Protein AF-A0A957KWP2-F1 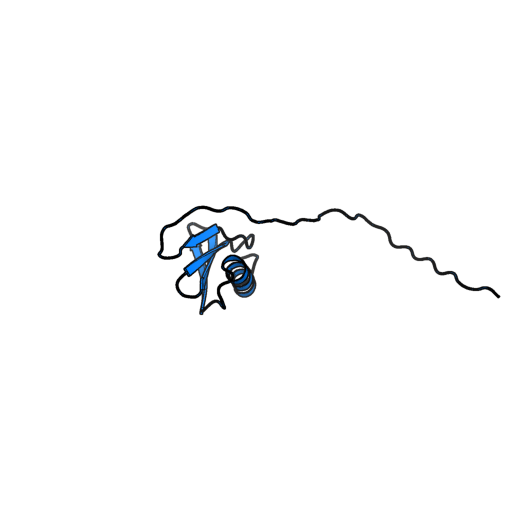(afdb_monomer_lite)

Sequence (89 aa):
PAITADQARATAEAQLNAGAASKVELDDENGQLVYSVEIGGVDVKVDAMTGVVVTVESGQDSAENAESDQDQVEEGNQASPDVAPDAAG

Radius of gyration: 20.48 Å; chains: 1; bounding box: 47×47×58 Å

Structure (mmCIF, N/CA/C/O backbone):
data_AF-A0A957KWP2-F1
#
_entry.id   AF-A0A957KWP2-F1
#
loop_
_atom_site.group_PDB
_atom_site.id
_atom_site.type_symbol
_atom_site.label_atom_id
_atom_site.label_alt_id
_atom_site.label_comp_id
_atom_site.label_asym_id
_atom_site.label_entity_id
_atom_site.label_seq_id
_atom_site.pdbx_PDB_ins_code
_atom_site.Cartn_x
_atom_site.Cartn_y
_atom_site.Cartn_z
_atom_site.occupancy
_atom_site.B_iso_or_equiv
_atom_site.auth_seq_id
_atom_site.auth_comp_id
_atom_site.auth_asym_id
_atom_site.auth_atom_id
_atom_site.pdbx_PDB_model_num
ATOM 1 N N . PRO A 1 1 ? -6.165 -1.145 10.242 1.00 78.31 1 PRO A N 1
ATOM 2 C CA . PRO A 1 1 ? -5.155 -1.939 9.496 1.00 78.31 1 PRO A CA 1
ATOM 3 C C . PRO A 1 1 ? -4.501 -2.939 10.461 1.00 78.31 1 PRO A C 1
ATOM 5 O O . PRO A 1 1 ? -4.261 -2.570 11.609 1.00 78.31 1 PRO A O 1
ATOM 8 N N . ALA A 1 2 ? -4.308 -4.190 10.042 1.00 89.31 2 ALA A N 1
ATOM 9 C CA . ALA A 1 2 ? -3.676 -5.238 10.852 1.00 89.31 2 ALA A CA 1
ATOM 10 C C . ALA A 1 2 ? -2.160 -5.313 10.614 1.00 89.31 2 ALA A C 1
ATOM 12 O O . ALA A 1 2 ? -1.411 -5.580 11.550 1.00 89.31 2 ALA A O 1
ATOM 13 N N . ILE A 1 3 ? -1.713 -5.011 9.392 1.00 90.50 3 ILE A N 1
ATOM 14 C CA . ILE A 1 3 ? -0.297 -4.820 9.064 1.00 90.50 3 ILE A CA 1
ATOM 15 C C . ILE A 1 3 ? 0.063 -3.329 9.027 1.00 90.50 3 ILE A C 1
ATOM 17 O O . ILE A 1 3 ? -0.811 -2.463 8.961 1.00 90.50 3 ILE A O 1
ATOM 21 N N . THR A 1 4 ? 1.357 -3.018 9.093 1.00 92.44 4 THR A N 1
ATOM 22 C CA . THR A 1 4 ? 1.870 -1.644 9.002 1.00 92.44 4 THR A CA 1
ATOM 23 C C . THR A 1 4 ? 2.321 -1.308 7.581 1.00 92.44 4 THR A C 1
ATOM 25 O O . THR A 1 4 ? 2.570 -2.195 6.767 1.00 92.44 4 THR A O 1
ATOM 28 N N . ALA A 1 5 ? 2.507 -0.015 7.306 1.00 91.69 5 ALA A N 1
ATOM 29 C CA . ALA A 1 5 ? 3.078 0.457 6.045 1.00 91.69 5 ALA A CA 1
ATOM 30 C C . ALA A 1 5 ? 4.446 -0.186 5.740 1.00 91.69 5 ALA A C 1
ATOM 32 O O . ALA A 1 5 ? 4.722 -0.526 4.599 1.00 91.69 5 ALA A O 1
ATOM 33 N N . ASP A 1 6 ? 5.286 -0.402 6.757 1.00 91.88 6 ASP A N 1
ATOM 34 C CA . ASP A 1 6 ? 6.600 -1.042 6.595 1.00 91.88 6 ASP A CA 1
ATOM 35 C C . ASP A 1 6 ? 6.484 -2.526 6.202 1.00 91.88 6 ASP A C 1
ATOM 37 O O . ASP A 1 6 ? 7.196 -2.988 5.315 1.00 91.88 6 ASP A O 1
ATOM 41 N N . GLN A 1 7 ? 5.523 -3.250 6.788 1.00 91.88 7 GLN A N 1
ATOM 42 C CA . GLN A 1 7 ? 5.230 -4.641 6.421 1.00 91.88 7 GLN A CA 1
ATOM 43 C C . GLN A 1 7 ? 4.680 -4.756 4.993 1.00 91.88 7 GLN A C 1
ATOM 45 O O . GLN A 1 7 ? 5.108 -5.628 4.235 1.00 91.88 7 GLN A O 1
ATOM 50 N N . ALA A 1 8 ? 3.769 -3.856 4.608 1.00 92.06 8 ALA A N 1
ATOM 51 C CA . ALA A 1 8 ? 3.276 -3.777 3.235 1.00 92.06 8 ALA A CA 1
ATOM 52 C C . ALA A 1 8 ? 4.421 -3.488 2.257 1.00 92.06 8 ALA A C 1
ATOM 54 O O . ALA A 1 8 ? 4.534 -4.154 1.230 1.00 92.06 8 ALA A O 1
ATOM 55 N N . ARG A 1 9 ? 5.307 -2.547 2.616 1.00 92.44 9 ARG A N 1
ATOM 56 C CA . ARG A 1 9 ? 6.498 -2.203 1.836 1.00 92.44 9 ARG A CA 1
ATOM 57 C C . ARG A 1 9 ? 7.369 -3.426 1.587 1.00 92.44 9 ARG A C 1
ATOM 59 O O . ARG A 1 9 ? 7.632 -3.744 0.437 1.00 92.44 9 ARG A O 1
ATOM 66 N N . ALA A 1 10 ? 7.747 -4.136 2.649 1.00 92.19 10 ALA A N 1
ATOM 67 C CA . ALA A 1 10 ? 8.605 -5.311 2.554 1.00 92.19 10 ALA A CA 1
ATOM 68 C C . ALA A 1 10 ? 7.984 -6.413 1.681 1.00 92.19 10 ALA A C 1
ATOM 70 O O . ALA A 1 10 ? 8.683 -7.043 0.891 1.00 92.19 10 ALA A O 1
ATOM 71 N N . THR A 1 11 ? 6.666 -6.610 1.786 1.00 90.94 11 THR A N 1
ATOM 72 C CA . THR A 1 11 ? 5.936 -7.581 0.959 1.00 90.94 11 THR A CA 1
ATOM 73 C C . THR A 1 11 ? 5.964 -7.183 -0.515 1.00 90.94 11 THR A C 1
ATOM 75 O O . THR A 1 11 ? 6.282 -8.004 -1.370 1.00 90.94 11 THR A O 1
ATOM 78 N N . ALA A 1 12 ? 5.685 -5.916 -0.824 1.00 90.19 12 ALA A N 1
ATOM 79 C CA . ALA A 1 12 ? 5.718 -5.404 -2.191 1.00 90.19 12 ALA A CA 1
ATOM 80 C C . ALA A 1 12 ? 7.136 -5.431 -2.798 1.00 90.19 12 ALA A C 1
ATOM 82 O O . ALA A 1 12 ? 7.310 -5.822 -3.952 1.00 90.19 12 ALA A O 1
ATOM 83 N N . GLU A 1 13 ? 8.156 -5.076 -2.011 1.00 90.38 13 GLU A N 1
ATOM 84 C CA . GLU A 1 13 ? 9.573 -5.149 -2.394 1.00 90.38 13 GLU A CA 1
ATOM 85 C C . GLU A 1 13 ? 9.987 -6.596 -2.716 1.00 90.38 13 GLU A C 1
ATOM 87 O O . GLU A 1 13 ? 10.628 -6.846 -3.740 1.00 90.38 13 GLU A O 1
ATOM 92 N N . ALA A 1 14 ? 9.569 -7.558 -1.885 1.00 88.25 14 ALA A N 1
ATOM 93 C CA . ALA A 1 14 ? 9.805 -8.983 -2.113 1.00 88.25 14 ALA A CA 1
ATOM 94 C C . ALA A 1 14 ? 9.041 -9.517 -3.334 1.00 88.25 14 ALA A C 1
ATOM 96 O O . ALA A 1 14 ? 9.573 -10.348 -4.067 1.00 88.25 14 ALA A O 1
ATOM 97 N N . GLN A 1 15 ? 7.825 -9.019 -3.584 1.00 85.88 15 GLN A N 1
ATOM 98 C CA . GLN A 1 15 ? 7.006 -9.431 -4.722 1.00 85.88 15 GLN A CA 1
ATOM 99 C C . GLN A 1 15 ? 7.635 -9.016 -6.054 1.00 85.88 15 GLN A C 1
ATOM 101 O O . GLN A 1 15 ? 7.714 -9.821 -6.980 1.00 85.88 15 GLN A O 1
ATOM 106 N N . LEU A 1 16 ? 8.086 -7.764 -6.166 1.00 82.56 16 LEU A N 1
ATOM 107 C CA . LEU A 1 16 ? 8.655 -7.264 -7.418 1.00 82.56 16 LEU A CA 1
ATOM 108 C C . LEU A 1 16 ? 10.120 -7.649 -7.615 1.00 82.56 16 LEU A C 1
ATOM 110 O O . LEU A 1 16 ? 10.614 -7.575 -8.738 1.00 82.56 16 LEU A O 1
ATOM 114 N N . ASN A 1 17 ? 10.835 -8.014 -6.543 1.00 80.88 17 ASN A N 1
ATOM 115 C CA . ASN A 1 17 ? 12.297 -8.155 -6.557 1.00 80.88 17 ASN A CA 1
ATOM 116 C C . ASN A 1 17 ? 12.998 -6.915 -7.162 1.00 80.88 17 ASN A C 1
ATOM 118 O O . ASN A 1 17 ? 14.091 -7.006 -7.725 1.00 80.88 17 ASN A O 1
ATOM 122 N N . ALA A 1 18 ? 12.359 -5.746 -7.066 1.00 67.75 18 ALA A N 1
ATOM 123 C CA . ALA A 1 18 ? 12.706 -4.554 -7.830 1.00 67.75 18 ALA A CA 1
ATOM 124 C C . ALA A 1 18 ? 13.049 -3.391 -6.897 1.00 67.75 18 ALA A C 1
ATOM 126 O O . ALA A 1 18 ? 12.294 -2.444 -6.759 1.00 67.75 18 ALA A O 1
ATOM 127 N N . GLY A 1 19 ? 14.216 -3.425 -6.257 1.00 79.75 19 GLY A N 1
ATOM 128 C CA . GLY A 1 19 ? 14.685 -2.291 -5.454 1.00 79.75 19 GLY A CA 1
ATOM 129 C C . GLY A 1 19 ? 13.766 -1.930 -4.277 1.00 79.75 19 GLY A C 1
ATOM 130 O O . GLY A 1 19 ? 13.066 -2.785 -3.742 1.00 79.75 19 GLY A O 1
ATOM 131 N N . ALA A 1 20 ? 13.834 -0.671 -3.836 1.00 89.00 20 ALA A N 1
ATOM 132 C CA . ALA A 1 20 ? 13.124 -0.190 -2.654 1.00 89.00 20 ALA A CA 1
ATOM 133 C C . ALA A 1 20 ? 11.897 0.647 -3.022 1.00 89.00 20 ALA A C 1
ATOM 135 O O . ALA A 1 20 ? 11.910 1.383 -4.017 1.00 89.00 20 ALA A O 1
ATOM 136 N N . ALA A 1 21 ? 10.864 0.592 -2.184 1.00 90.56 21 ALA A N 1
ATOM 137 C CA . ALA A 1 21 ? 9.688 1.424 -2.394 1.00 90.56 21 ALA A CA 1
ATOM 138 C C . ALA A 1 21 ? 10.007 2.909 -2.223 1.00 90.56 21 ALA A C 1
ATOM 140 O O . ALA A 1 21 ? 10.668 3.333 -1.273 1.00 90.56 21 ALA A O 1
ATOM 141 N N . SER A 1 22 ? 9.490 3.699 -3.155 1.0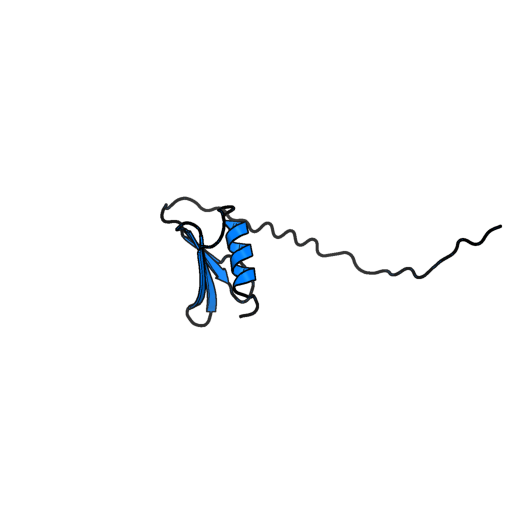0 92.25 22 SER A N 1
ATOM 142 C CA . SER A 1 22 ? 9.601 5.155 -3.157 1.00 92.25 22 SER A CA 1
ATOM 143 C C . SER A 1 22 ? 8.453 5.806 -2.389 1.00 92.25 22 SER A C 1
ATOM 145 O O . SER A 1 22 ? 8.641 6.868 -1.790 1.00 92.25 22 SER A O 1
ATOM 147 N N . LYS A 1 23 ? 7.283 5.154 -2.348 1.00 92.50 23 LYS A N 1
ATOM 148 C CA . LYS A 1 23 ? 6.100 5.653 -1.645 1.00 92.50 23 LYS A CA 1
ATOM 149 C C . LYS A 1 23 ? 5.277 4.515 -1.052 1.00 92.50 23 LYS A C 1
ATOM 151 O O . LYS A 1 23 ? 5.189 3.444 -1.641 1.00 92.50 23 LYS A O 1
ATOM 156 N N . VAL A 1 24 ? 4.679 4.760 0.114 1.00 94.00 24 VAL A N 1
ATOM 157 C CA . VAL A 1 24 ? 3.721 3.851 0.756 1.00 94.00 24 VAL A CA 1
ATOM 158 C C . VAL A 1 24 ? 2.569 4.674 1.314 1.00 94.00 24 VAL A C 1
ATOM 160 O O . VAL A 1 24 ? 2.793 5.554 2.147 1.00 94.00 24 VAL A O 1
ATOM 163 N N . GLU A 1 25 ? 1.347 4.380 0.885 1.00 94.19 25 GLU A N 1
ATOM 164 C CA . GLU A 1 25 ? 0.132 5.068 1.328 1.00 94.19 25 GLU A CA 1
ATOM 165 C C . GLU A 1 25 ? -0.955 4.058 1.699 1.00 94.19 25 GLU A C 1
ATOM 167 O O . GLU A 1 25 ? -1.069 3.004 1.081 1.00 94.19 25 GLU A O 1
ATOM 172 N N . LEU A 1 26 ? -1.729 4.363 2.744 1.00 93.81 26 LEU A N 1
ATOM 173 C CA . LEU A 1 26 ? -2.902 3.576 3.127 1.00 93.81 26 LEU A CA 1
ATOM 174 C C . LEU A 1 26 ? -4.134 4.192 2.471 1.00 93.81 26 LEU A C 1
ATOM 176 O O . LEU A 1 26 ? -4.430 5.360 2.723 1.00 93.81 26 LEU A O 1
ATOM 180 N N . ASP A 1 27 ? -4.847 3.388 1.702 1.00 92.75 27 ASP A N 1
ATOM 181 C CA . ASP A 1 27 ? -6.067 3.751 0.998 1.00 92.75 27 ASP A CA 1
ATOM 182 C C . ASP A 1 27 ? -7.266 2.944 1.530 1.00 92.75 27 ASP A C 1
ATOM 184 O O . ASP A 1 27 ? -7.103 1.864 2.111 1.00 92.75 27 ASP A O 1
ATOM 188 N N . ASP A 1 28 ? -8.469 3.498 1.375 1.00 91.62 28 ASP A N 1
ATOM 189 C CA . ASP A 1 28 ? -9.738 2.863 1.743 1.00 91.62 28 ASP A CA 1
ATOM 190 C C . ASP A 1 28 ? -10.596 2.711 0.487 1.00 91.62 28 ASP A C 1
ATOM 192 O O . ASP A 1 28 ? -11.219 3.661 0.010 1.00 91.62 28 ASP A O 1
ATOM 196 N N . GLU A 1 29 ? -10.643 1.495 -0.048 1.00 86.06 29 GLU A N 1
ATOM 197 C CA . GLU A 1 29 ? -11.444 1.167 -1.219 1.00 86.06 29 GLU A CA 1
ATOM 198 C C . GLU A 1 29 ? -12.734 0.476 -0.777 1.00 86.06 29 GLU A C 1
ATOM 200 O O . GLU A 1 29 ? -12.779 -0.730 -0.550 1.00 86.06 29 GLU A O 1
ATOM 205 N N . ASN A 1 30 ? -13.823 1.241 -0.667 1.00 86.94 30 ASN A N 1
ATOM 206 C CA . ASN A 1 30 ? -15.152 0.728 -0.296 1.00 86.94 30 ASN A CA 1
ATOM 207 C C . ASN A 1 30 ? -15.177 -0.004 1.064 1.00 86.94 30 ASN A C 1
ATOM 209 O O . ASN A 1 30 ? -15.880 -1.003 1.228 1.00 86.94 30 ASN A O 1
ATOM 213 N N . GLY A 1 31 ? -14.426 0.496 2.051 1.00 89.44 31 GLY A N 1
ATOM 214 C CA . GLY A 1 31 ? -14.286 -0.138 3.364 1.00 89.44 31 GLY A CA 1
ATOM 215 C C . GLY A 1 31 ? -13.264 -1.277 3.410 1.00 89.44 31 GLY A C 1
ATOM 216 O O . GLY A 1 31 ? -13.122 -1.921 4.452 1.00 89.44 31 GLY A O 1
ATOM 217 N N . GLN A 1 32 ? -12.551 -1.532 2.309 1.00 89.50 32 GLN A N 1
ATOM 218 C CA . GLN A 1 32 ? -11.365 -2.375 2.299 1.00 89.50 32 GLN A CA 1
ATOM 219 C C . GLN A 1 32 ? -10.120 -1.499 2.428 1.00 89.50 32 GLN A C 1
ATOM 221 O O . GLN A 1 32 ? -9.818 -0.678 1.566 1.00 89.50 32 GLN A O 1
ATOM 226 N N . LEU A 1 33 ? -9.373 -1.700 3.510 1.00 92.81 33 LEU A N 1
ATOM 227 C CA . LEU A 1 33 ? -8.100 -1.022 3.714 1.00 92.81 33 LEU A CA 1
ATOM 228 C C . LEU A 1 33 ? -7.008 -1.705 2.886 1.00 92.81 33 LEU A C 1
ATOM 230 O O . LEU A 1 33 ? -6.747 -2.895 3.073 1.00 92.81 33 LEU A O 1
ATOM 234 N N . VAL A 1 34 ? -6.321 -0.944 2.038 1.00 94.62 34 VAL A N 1
ATOM 235 C CA . VAL A 1 34 ? -5.226 -1.427 1.185 1.00 94.62 34 VAL A CA 1
ATOM 236 C C . VAL A 1 34 ? -4.033 -0.479 1.254 1.00 94.62 34 VAL A C 1
ATOM 238 O O . VAL A 1 34 ? -4.182 0.735 1.275 1.00 94.62 34 VAL A O 1
ATOM 241 N N . TYR A 1 35 ? -2.824 -1.019 1.303 1.00 95.31 35 TYR A N 1
ATOM 242 C CA . TYR A 1 35 ? -1.590 -0.255 1.183 1.00 95.31 35 TYR A CA 1
ATOM 243 C C . TYR A 1 35 ? -1.150 -0.211 -0.278 1.00 95.31 35 TYR A C 1
ATOM 245 O O . TYR A 1 35 ? -0.864 -1.255 -0.853 1.00 95.31 35 TYR A O 1
ATOM 253 N N . SER A 1 36 ? -1.053 0.982 -0.860 1.00 94.00 36 SER A N 1
ATOM 254 C CA . SER A 1 36 ? -0.433 1.195 -2.171 1.00 94.00 36 SER A CA 1
ATOM 255 C C . SER A 1 36 ? 1.050 1.496 -1.993 1.00 94.00 36 SER A C 1
ATOM 257 O O . SER A 1 36 ? 1.423 2.426 -1.272 1.00 94.00 36 SER A O 1
ATOM 259 N N . VAL A 1 37 ? 1.893 0.689 -2.627 1.00 93.75 37 VAL A N 1
ATOM 260 C CA . VAL A 1 37 ? 3.349 0.774 -2.566 1.00 93.75 37 VAL A CA 1
ATOM 261 C C . VAL A 1 37 ? 3.890 1.033 -3.969 1.00 93.75 37 VAL A C 1
ATOM 263 O O . VAL A 1 37 ? 3.777 0.178 -4.842 1.00 93.75 37 VAL A O 1
ATOM 266 N N . GLU A 1 38 ? 4.505 2.196 -4.171 1.00 92.62 38 GLU A N 1
ATOM 267 C CA . GLU A 1 38 ? 5.111 2.582 -5.448 1.00 92.62 38 GLU A CA 1
ATOM 268 C C . GLU A 1 38 ? 6.589 2.180 -5.462 1.00 92.62 38 GLU A C 1
ATOM 270 O O . GLU A 1 38 ? 7.386 2.633 -4.630 1.00 92.62 38 GLU A O 1
ATOM 275 N N . ILE A 1 39 ? 6.972 1.341 -6.422 1.00 90.75 39 ILE A N 1
ATOM 276 C CA . ILE A 1 39 ? 8.328 0.816 -6.584 1.00 90.75 39 ILE A CA 1
ATOM 277 C C . ILE A 1 39 ? 8.753 1.016 -8.038 1.00 90.75 39 ILE A C 1
ATOM 279 O O . ILE A 1 39 ? 8.316 0.303 -8.936 1.00 90.75 39 ILE A O 1
A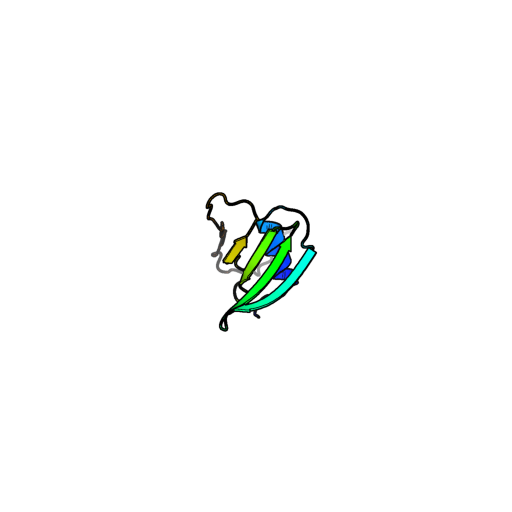TOM 283 N N . GLY A 1 40 ? 9.610 2.009 -8.290 1.00 86.88 40 GLY A N 1
ATOM 284 C CA . GLY A 1 40 ? 10.194 2.223 -9.620 1.00 86.88 40 GLY A CA 1
ATOM 285 C C . GLY A 1 40 ? 9.176 2.469 -10.745 1.00 86.88 40 GLY A C 1
ATOM 286 O O . GLY A 1 40 ? 9.480 2.169 -11.897 1.00 86.88 40 GLY A O 1
ATOM 287 N N . GLY A 1 41 ? 7.989 2.999 -10.424 1.00 86.44 41 GLY A N 1
ATOM 288 C CA . GLY A 1 41 ? 6.888 3.205 -11.376 1.00 86.44 41 GLY A CA 1
ATOM 289 C C . GLY A 1 41 ? 5.944 2.007 -11.535 1.00 86.44 41 GLY A C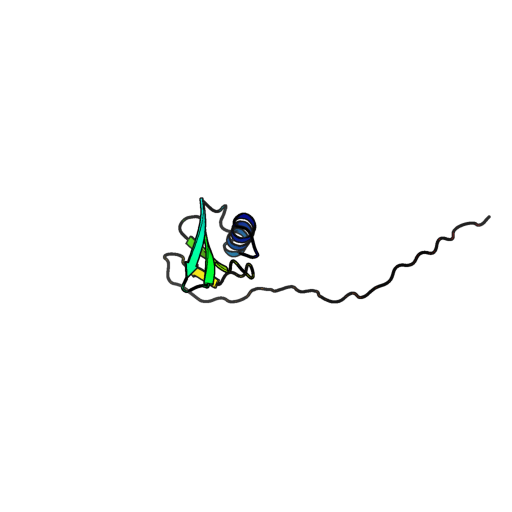 1
ATOM 290 O O . GLY A 1 41 ? 5.168 1.975 -12.487 1.00 86.44 41 GLY A O 1
ATOM 291 N N . VAL A 1 42 ? 6.039 1.019 -10.642 1.00 89.31 42 VAL A N 1
ATOM 292 C CA . VAL A 1 42 ? 5.070 -0.070 -10.479 1.00 89.31 42 VAL A CA 1
ATOM 293 C C . VAL A 1 42 ? 4.307 0.153 -9.181 1.00 89.31 42 VAL A C 1
ATOM 295 O O . VAL A 1 42 ? 4.923 0.339 -8.129 1.00 89.31 42 VAL A O 1
ATOM 298 N N . ASP A 1 43 ? 2.984 0.095 -9.251 1.00 91.31 43 ASP A N 1
ATOM 299 C CA . ASP A 1 43 ? 2.096 0.225 -8.103 1.00 91.31 43 ASP A CA 1
ATOM 300 C C . ASP A 1 43 ? 1.671 -1.158 -7.608 1.00 91.31 43 ASP A C 1
ATOM 302 O O . ASP A 1 43 ? 1.040 -1.944 -8.317 1.00 91.31 43 ASP A O 1
ATOM 306 N N . VAL A 1 44 ? 2.020 -1.470 -6.362 1.00 91.69 44 VAL A N 1
ATOM 307 C CA . VAL A 1 44 ? 1.668 -2.727 -5.700 1.00 91.69 44 VAL A CA 1
ATOM 308 C C . VAL A 1 44 ? 0.664 -2.443 -4.597 1.00 91.69 44 VAL A C 1
ATOM 310 O O . VAL A 1 44 ? 0.978 -1.758 -3.625 1.00 91.69 44 VAL A O 1
ATOM 313 N N . LYS A 1 45 ? -0.539 -3.001 -4.712 1.00 92.88 45 LYS A N 1
ATOM 314 C CA . LYS A 1 45 ? -1.556 -2.946 -3.662 1.00 92.88 45 LYS A CA 1
ATOM 315 C C . LYS A 1 45 ? -1.451 -4.176 -2.774 1.00 92.88 45 LYS A C 1
ATOM 317 O O . LYS A 1 45 ? -1.557 -5.306 -3.250 1.00 92.88 45 LYS A O 1
ATOM 322 N N . VAL A 1 46 ? -1.293 -3.948 -1.478 1.00 93.12 46 VAL A N 1
ATOM 323 C CA . VAL A 1 46 ? -1.213 -4.973 -0.435 1.00 93.12 46 VAL A CA 1
ATOM 324 C C . VAL A 1 46 ? -2.400 -4.811 0.504 1.00 93.12 46 VAL A C 1
ATOM 326 O O . VAL A 1 46 ? -2.628 -3.732 1.038 1.00 93.12 46 VAL A O 1
ATOM 329 N N . ASP A 1 47 ? -3.161 -5.869 0.740 1.00 93.81 47 ASP A N 1
ATOM 330 C CA . ASP A 1 47 ? -4.288 -5.836 1.662 1.00 93.81 47 ASP A CA 1
ATOM 331 C C . ASP A 1 47 ? -3.818 -5.503 3.086 1.00 93.81 47 ASP A C 1
ATOM 333 O O . ASP A 1 47 ? -2.961 -6.176 3.660 1.00 93.81 47 ASP A O 1
ATOM 337 N N . ALA A 1 48 ? -4.376 -4.451 3.684 1.00 93.00 48 ALA A N 1
ATOM 338 C CA . ALA A 1 48 ? -3.907 -3.959 4.974 1.00 93.00 48 ALA A CA 1
ATOM 339 C C . ALA A 1 48 ? -4.366 -4.831 6.157 1.00 93.00 48 ALA A C 1
ATOM 341 O O . ALA A 1 48 ? -3.974 -4.557 7.297 1.00 93.00 48 ALA A O 1
ATOM 342 N N . MET A 1 49 ? -5.217 -5.838 5.928 1.00 91.94 49 MET A N 1
ATOM 343 C CA . MET A 1 49 ? -5.680 -6.781 6.951 1.00 91.94 49 MET A CA 1
ATOM 344 C C . MET A 1 49 ? -4.879 -8.085 6.948 1.00 91.94 49 MET A C 1
ATOM 346 O O . MET A 1 49 ? -4.626 -8.645 8.010 1.00 91.94 49 MET A O 1
ATOM 350 N N . THR A 1 50 ? -4.474 -8.559 5.775 1.00 90.50 50 THR A N 1
ATOM 351 C CA . THR A 1 50 ? -3.808 -9.857 5.590 1.00 90.50 50 THR A CA 1
ATOM 352 C C . THR A 1 50 ? -2.341 -9.729 5.200 1.00 90.50 50 THR A C 1
ATOM 354 O O . THR A 1 50 ? -1.573 -10.658 5.422 1.00 90.50 50 THR A O 1
ATOM 357 N N . GLY A 1 51 ? -1.937 -8.588 4.639 1.00 88.44 51 GLY A N 1
ATOM 358 C CA . GLY A 1 51 ? -0.607 -8.393 4.073 1.00 88.44 51 GLY A CA 1
ATOM 359 C C . GLY A 1 51 ? -0.393 -9.089 2.732 1.00 88.44 51 GLY A C 1
ATOM 360 O O . GLY A 1 51 ? 0.744 -9.204 2.297 1.00 88.44 51 GLY A O 1
ATOM 361 N N . VAL A 1 52 ? -1.455 -9.550 2.066 1.00 89.31 52 VAL A N 1
ATOM 362 C CA . VAL A 1 52 ? -1.363 -10.219 0.761 1.00 89.31 52 VAL A CA 1
ATOM 363 C C . VAL A 1 52 ? 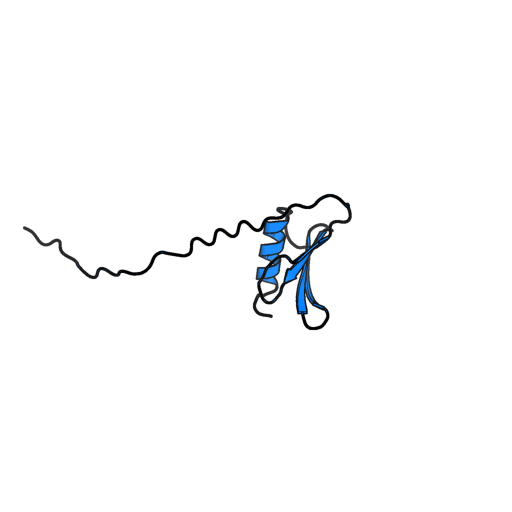-1.389 -9.190 -0.365 1.00 89.31 52 VAL A C 1
ATOM 365 O O . VAL A 1 52 ? -2.178 -8.248 -0.334 1.00 89.31 52 VAL A O 1
ATOM 368 N N . VAL A 1 53 ? -0.547 -9.370 -1.382 1.00 90.62 53 VAL A N 1
ATOM 369 C CA . VAL A 1 53 ? -0.586 -8.546 -2.597 1.00 90.62 53 VAL A CA 1
ATOM 370 C C . VAL A 1 53 ? -1.878 -8.841 -3.360 1.00 90.62 53 VAL A C 1
ATOM 372 O O . VAL A 1 53 ? -2.096 -9.961 -3.814 1.00 90.62 53 VAL A O 1
ATOM 375 N N . VAL A 1 54 ? -2.739 -7.834 -3.495 1.00 90.94 54 VAL A N 1
ATOM 376 C CA . VAL A 1 54 ? -4.034 -7.937 -4.187 1.00 90.94 54 VAL A CA 1
ATOM 377 C C . VAL A 1 54 ? -3.981 -7.394 -5.609 1.00 90.94 54 VAL A C 1
ATOM 379 O O . VAL A 1 54 ? -4.810 -7.762 -6.440 1.00 90.94 54 VAL A O 1
ATOM 382 N N . THR A 1 55 ? -3.032 -6.507 -5.920 1.00 89.56 55 THR A N 1
ATOM 383 C CA . THR A 1 55 ? -2.872 -5.955 -7.272 1.00 89.56 55 THR A CA 1
ATOM 384 C C . THR A 1 55 ? -1.423 -5.562 -7.516 1.00 89.56 55 THR A C 1
ATOM 386 O O . THR A 1 55 ? -0.771 -5.015 -6.631 1.00 89.56 55 THR A O 1
ATOM 389 N N . VAL A 1 56 ? -0.931 -5.817 -8.725 1.00 89.62 56 VAL A N 1
ATOM 390 C CA . VAL A 1 56 ? 0.352 -5.308 -9.214 1.00 89.62 56 VAL A CA 1
ATOM 391 C C . VAL A 1 56 ? 0.084 -4.661 -10.562 1.00 89.62 56 VAL A C 1
ATOM 393 O O . VAL A 1 56 ? -0.250 -5.355 -11.521 1.00 89.62 56 VAL A O 1
ATOM 396 N N . GLU A 1 57 ? 0.202 -3.342 -10.631 1.00 86.00 57 GLU A N 1
ATOM 397 C CA . GLU A 1 57 ? 0.045 -2.582 -11.863 1.00 86.00 57 GLU A CA 1
ATOM 398 C C . GLU A 1 57 ? 1.411 -2.037 -12.280 1.00 86.00 57 GLU A C 1
ATOM 400 O O . GLU A 1 57 ? 1.981 -1.147 -11.655 1.00 86.00 57 GLU A O 1
ATOM 405 N N . SER A 1 58 ? 1.961 -2.610 -13.347 1.00 81.06 58 SER A N 1
ATOM 406 C CA . SER A 1 58 ? 3.091 -2.029 -14.067 1.00 81.06 58 SER A CA 1
ATOM 407 C C . SER A 1 58 ? 2.554 -1.557 -15.411 1.00 81.06 58 SER A C 1
ATOM 409 O O . SER A 1 58 ? 1.774 -2.274 -16.034 1.00 81.06 58 SER A O 1
ATOM 411 N N . GLY A 1 59 ? 2.936 -0.361 -15.869 1.00 67.50 59 GLY A N 1
ATOM 412 C CA . GLY A 1 59 ? 2.436 0.255 -17.112 1.00 67.50 59 GLY A CA 1
ATOM 413 C C . GLY A 1 59 ? 2.780 -0.486 -18.418 1.00 67.50 59 GLY A C 1
ATOM 414 O O . GLY A 1 59 ? 2.813 0.124 -19.484 1.00 67.50 59 GLY A O 1
ATOM 415 N N . GLN A 1 60 ? 3.083 -1.780 -18.344 1.00 55.56 60 GLN A N 1
ATOM 416 C CA . GLN A 1 60 ? 3.344 -2.669 -19.455 1.00 55.56 60 GLN A CA 1
ATOM 417 C C . GLN A 1 60 ? 2.466 -3.914 -19.290 1.00 55.56 60 GLN A C 1
ATOM 419 O O . GLN A 1 60 ? 2.849 -4.877 -18.633 1.00 55.56 60 GLN A O 1
ATOM 424 N N . ASP A 1 61 ? 1.276 -3.872 -19.891 1.00 59.28 61 ASP A N 1
ATOM 425 C CA . ASP A 1 61 ? 0.359 -5.002 -20.015 1.00 59.28 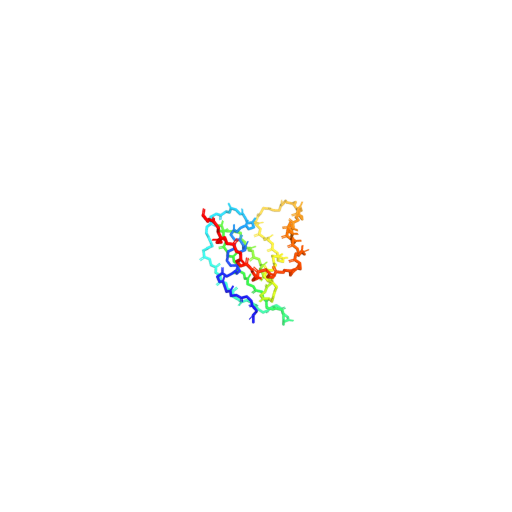61 ASP A CA 1
ATOM 426 C C . ASP A 1 61 ? 1.107 -6.268 -20.469 1.00 59.28 61 ASP A C 1
ATOM 428 O O . ASP A 1 61 ? 1.477 -6.371 -21.640 1.00 59.28 61 ASP A O 1
ATOM 432 N N . SER A 1 62 ? 1.344 -7.236 -19.574 1.00 48.06 62 SER A N 1
ATOM 433 C CA . SER A 1 62 ? 1.610 -8.641 -19.924 1.00 48.06 62 SER A CA 1
ATOM 434 C C . SER A 1 62 ? 1.619 -9.574 -18.706 1.00 48.06 62 SER A C 1
ATOM 436 O O . SER A 1 62 ? 2.541 -9.556 -17.901 1.00 48.06 62 SER A O 1
ATOM 438 N N . ALA A 1 63 ? 0.624 -10.466 -18.705 1.00 48.91 63 ALA A N 1
ATOM 439 C CA . ALA A 1 63 ? 0.669 -11.860 -18.252 1.00 48.91 63 ALA A CA 1
ATOM 440 C C . ALA A 1 63 ? 0.884 -12.159 -16.752 1.00 48.91 63 ALA A C 1
ATOM 442 O O . ALA A 1 63 ? 1.994 -12.361 -16.276 1.00 48.91 63 ALA A O 1
ATOM 443 N N . GLU A 1 64 ? -0.242 -12.314 -16.053 1.00 57.72 64 GLU A N 1
ATOM 444 C CA . GLU A 1 64 ? -0.648 -13.565 -15.388 1.00 57.72 64 GLU A CA 1
ATOM 445 C C . GLU A 1 64 ? 0.490 -14.514 -14.945 1.00 57.72 64 GLU A C 1
ATOM 447 O O . GLU A 1 64 ? 0.923 -15.399 -15.687 1.00 57.72 64 GLU A O 1
ATOM 452 N N . ASN A 1 65 ? 0.906 -14.402 -13.682 1.00 44.00 65 ASN A N 1
ATOM 453 C CA . ASN A 1 65 ? 1.379 -15.557 -12.924 1.00 44.00 65 ASN A CA 1
ATOM 454 C C . ASN A 1 65 ? 1.066 -15.366 -11.433 1.00 44.00 65 ASN A C 1
ATOM 456 O O . ASN A 1 65 ? 1.710 -14.588 -10.732 1.00 44.00 65 ASN A O 1
ATOM 460 N N . ALA A 1 66 ? 0.034 -16.090 -10.984 1.00 56.59 66 ALA A N 1
ATOM 461 C CA . ALA A 1 66 ? 0.009 -16.694 -9.656 1.00 56.59 66 ALA A CA 1
ATOM 462 C C . ALA A 1 66 ? 1.406 -17.270 -9.374 1.00 56.59 66 ALA A C 1
ATOM 464 O O . ALA A 1 66 ? 2.058 -17.760 -10.280 1.00 56.59 66 ALA A O 1
ATOM 465 N N . GLU A 1 67 ? 1.963 -17.160 -8.184 1.00 46.75 67 GLU A N 1
ATOM 466 C CA . GLU A 1 67 ? 1.515 -17.956 -7.061 1.00 46.75 67 GLU A CA 1
ATOM 467 C C . GLU A 1 67 ? 2.250 -17.465 -5.814 1.00 46.75 67 GLU A C 1
ATOM 469 O O . GLU A 1 67 ? 3.479 -17.424 -5.757 1.00 46.75 67 GLU A O 1
ATOM 474 N N . SER A 1 68 ? 1.477 -17.065 -4.803 1.00 43.22 68 SER A N 1
ATOM 475 C CA . SER A 1 68 ? 1.957 -17.051 -3.432 1.00 43.22 68 SER A CA 1
ATOM 476 C C . SER A 1 68 ? 2.342 -18.484 -3.087 1.00 43.22 68 SER A C 1
ATOM 478 O O . SER A 1 68 ? 1.473 -19.295 -2.763 1.00 43.22 68 SER A O 1
ATOM 480 N N . ASP A 1 69 ? 3.633 -18.794 -3.174 1.00 43.31 69 ASP A N 1
ATOM 481 C CA . ASP A 1 69 ? 4.210 -19.949 -2.502 1.00 43.31 69 ASP A CA 1
ATOM 482 C C . ASP A 1 69 ? 4.154 -19.649 -1.002 1.00 43.31 69 ASP A C 1
ATOM 484 O O . ASP A 1 69 ? 5.038 -19.072 -0.366 1.00 43.31 69 ASP A O 1
ATOM 488 N N . GLN A 1 70 ? 2.965 -19.908 -0.476 1.00 46.19 70 GLN A N 1
ATOM 489 C CA . GLN A 1 70 ? 2.676 -20.013 0.926 1.00 46.19 70 GLN A CA 1
ATOM 490 C C . GLN A 1 70 ? 3.376 -21.288 1.403 1.00 46.19 70 GLN A C 1
ATOM 492 O O . GLN A 1 70 ? 2.737 -22.328 1.541 1.00 46.19 70 GLN A O 1
ATOM 497 N N . ASP A 1 71 ? 4.679 -21.209 1.681 1.00 40.28 71 ASP A N 1
ATOM 498 C CA . ASP A 1 71 ? 5.352 -22.198 2.526 1.00 40.28 71 ASP A CA 1
ATOM 499 C C . ASP A 1 71 ? 4.894 -21.954 3.976 1.00 40.28 71 ASP A C 1
ATOM 501 O O . ASP A 1 71 ? 5.589 -21.414 4.837 1.00 40.28 71 ASP A O 1
ATOM 505 N N . GLN A 1 72 ? 3.624 -22.281 4.223 1.00 45.25 72 GLN A N 1
ATOM 506 C CA . GLN A 1 72 ? 3.144 -22.648 5.542 1.00 45.25 72 GLN A CA 1
ATOM 507 C C . GLN A 1 72 ? 3.593 -24.085 5.791 1.00 45.25 72 GLN A C 1
ATOM 509 O O . GLN A 1 72 ? 2.853 -25.034 5.540 1.00 45.25 72 GLN A O 1
ATOM 514 N N . VAL A 1 73 ? 4.793 -24.251 6.341 1.00 43.72 73 VAL A N 1
ATOM 515 C CA . VAL A 1 73 ? 5.074 -25.413 7.187 1.00 43.72 73 VAL A CA 1
ATOM 516 C C . VAL A 1 73 ? 4.462 -25.166 8.565 1.00 43.72 73 VAL A C 1
ATOM 518 O O . VAL A 1 73 ? 5.130 -24.790 9.524 1.00 43.72 73 VAL A O 1
ATOM 521 N N . GLU A 1 74 ? 3.151 -25.366 8.671 1.00 49.84 74 GLU A N 1
ATOM 522 C CA . GLU A 1 74 ? 2.530 -25.640 9.963 1.00 49.84 74 GLU A CA 1
ATOM 523 C C . GLU A 1 74 ? 2.535 -27.162 10.157 1.00 49.84 74 GLU A C 1
ATOM 525 O O . GLU A 1 74 ? 1.920 -27.880 9.377 1.00 49.84 74 GLU A O 1
ATOM 530 N N . GLU A 1 75 ? 3.308 -27.658 11.130 1.00 46.84 75 GLU A N 1
ATOM 531 C CA . GLU A 1 75 ? 2.885 -28.663 12.125 1.00 46.84 75 GLU A CA 1
ATOM 532 C C . GLU A 1 75 ? 4.108 -29.338 12.776 1.00 46.84 75 GLU A C 1
ATOM 534 O O . GLU A 1 75 ? 4.853 -30.109 12.174 1.00 46.84 75 GLU A O 1
ATOM 539 N N . GLY A 1 76 ? 4.308 -29.043 14.061 1.00 37.59 76 GLY A N 1
ATOM 540 C CA . GLY A 1 76 ? 5.372 -29.610 14.885 1.00 37.59 76 GLY A CA 1
ATOM 541 C C . GLY A 1 76 ? 5.048 -29.466 16.366 1.00 37.59 76 GLY A C 1
ATOM 542 O O . GLY A 1 76 ? 5.751 -28.798 17.117 1.00 37.59 76 GLY A O 1
ATOM 543 N N . ASN A 1 77 ? 3.919 -30.048 16.759 1.00 43.44 77 ASN A N 1
ATOM 544 C CA . ASN A 1 77 ? 3.415 -30.171 18.119 1.00 43.44 77 ASN A CA 1
ATOM 545 C C . ASN A 1 77 ? 4.481 -30.671 19.125 1.00 43.44 77 ASN A C 1
ATOM 547 O O . ASN A 1 77 ? 4.992 -31.776 18.990 1.00 43.44 77 ASN A O 1
ATOM 551 N N . GLN A 1 78 ? 4.717 -29.858 20.161 1.00 48.19 78 GLN A N 1
ATOM 552 C CA . GLN A 1 78 ? 5.084 -30.188 21.550 1.00 48.19 78 GLN A CA 1
ATOM 553 C C . GLN A 1 78 ? 6.108 -31.305 21.831 1.00 48.19 78 GLN A C 1
ATOM 555 O O . GLN A 1 78 ? 5.810 -32.483 21.677 1.00 48.19 78 GLN A O 1
ATOM 560 N N . ALA A 1 79 ? 7.210 -30.942 22.497 1.00 42.53 79 ALA A N 1
ATOM 561 C CA . ALA A 1 79 ? 7.579 -31.516 23.799 1.00 42.53 79 ALA A CA 1
ATOM 562 C C . ALA A 1 79 ? 8.834 -30.825 24.349 1.00 42.53 79 ALA A C 1
ATOM 564 O O . ALA A 1 79 ? 9.907 -30.879 23.754 1.00 42.53 79 ALA A O 1
ATOM 565 N N . SER A 1 80 ? 8.716 -30.228 25.532 1.00 47.09 80 SER A N 1
ATOM 566 C CA . SER A 1 80 ? 9.853 -30.127 26.443 1.00 47.09 80 SER A CA 1
ATOM 567 C C . SER A 1 80 ? 10.365 -31.538 26.749 1.00 47.09 80 SER A C 1
ATOM 569 O O . SER A 1 80 ? 9.553 -32.429 27.009 1.00 47.09 80 SER A O 1
ATOM 571 N N . PRO A 1 81 ? 11.685 -31.724 26.841 1.00 51.50 81 PRO A N 1
ATOM 572 C CA . PRO A 1 81 ? 12.199 -32.561 27.905 1.00 51.50 81 PRO A CA 1
ATOM 573 C C . PRO A 1 81 ? 13.091 -31.708 28.804 1.00 51.50 81 PRO A C 1
ATOM 575 O O . PRO A 1 81 ? 14.249 -31.426 28.507 1.00 51.50 81 PRO A O 1
ATOM 578 N N . ASP A 1 82 ? 12.517 -31.318 29.938 1.00 53.03 82 ASP A N 1
ATOM 579 C CA . ASP A 1 82 ? 13.272 -31.327 31.182 1.00 53.03 82 ASP A CA 1
ATOM 580 C C . ASP A 1 82 ? 13.724 -32.777 31.412 1.00 53.03 82 ASP A C 1
ATOM 582 O O . ASP A 1 82 ? 12.889 -33.648 31.647 1.00 53.03 82 ASP A O 1
ATOM 586 N N . VAL A 1 83 ? 15.018 -33.053 31.218 1.00 48.19 83 VAL A N 1
ATOM 587 C CA . VAL A 1 83 ? 15.767 -34.082 31.954 1.00 48.19 83 VAL A CA 1
ATOM 588 C C . VAL A 1 83 ? 17.260 -33.941 31.632 1.00 48.19 83 VAL A C 1
ATOM 590 O O . VAL A 1 83 ? 17.735 -34.267 30.547 1.00 48.19 83 VAL A O 1
ATOM 593 N N . ALA A 1 84 ? 18.018 -33.435 32.606 1.00 53.16 84 ALA A N 1
ATOM 594 C CA . ALA A 1 84 ? 19.421 -33.805 32.756 1.00 53.16 84 ALA A CA 1
ATOM 595 C C . ALA A 1 84 ? 19.473 -35.300 33.110 1.00 53.16 84 ALA A C 1
ATOM 597 O O . ALA A 1 84 ? 18.627 -35.770 33.878 1.00 53.16 84 ALA A O 1
ATOM 598 N N . PRO A 1 85 ? 20.440 -36.060 32.581 1.00 55.34 85 PRO A N 1
ATOM 599 C CA . PRO A 1 85 ? 21.528 -36.456 33.474 1.00 55.34 85 PRO A CA 1
ATOM 600 C C . PRO A 1 85 ? 22.850 -36.713 32.734 1.00 55.34 85 PRO A C 1
ATOM 602 O O . PRO A 1 85 ? 22.901 -37.527 31.820 1.00 55.34 85 PRO A O 1
ATOM 605 N N . ASP A 1 86 ? 23.953 -36.134 33.205 1.00 46.31 86 ASP A N 1
ATOM 606 C CA . ASP A 1 86 ? 25.225 -36.858 33.123 1.00 46.31 86 ASP A CA 1
ATOM 607 C C . ASP A 1 86 ? 26.052 -36.593 34.381 1.00 46.31 86 ASP A C 1
ATOM 609 O O . ASP A 1 86 ? 26.809 -35.632 34.509 1.00 46.31 86 ASP A O 1
ATOM 613 N N . ALA A 1 87 ? 25.791 -37.446 35.366 1.00 47.19 87 ALA A N 1
ATOM 614 C CA . ALA A 1 87 ? 26.691 -37.737 36.458 1.00 47.19 87 ALA A CA 1
ATOM 615 C C . ALA A 1 87 ? 27.012 -39.231 36.375 1.00 47.19 87 ALA A C 1
ATOM 617 O O . ALA A 1 87 ? 26.162 -40.058 36.695 1.00 47.19 87 ALA A O 1
ATOM 618 N N . ALA A 1 88 ? 28.228 -39.554 35.953 1.00 53.69 88 ALA A N 1
ATOM 619 C CA . ALA A 1 88 ? 29.003 -40.739 36.324 1.00 53.69 88 ALA A CA 1
ATOM 620 C C . ALA A 1 88 ? 30.390 -40.559 35.686 1.00 53.69 88 ALA A C 1
ATOM 622 O O . ALA A 1 88 ? 30.481 -40.179 34.528 1.00 53.69 88 ALA A O 1
ATOM 623 N N . GLY A 1 89 ? 31.521 -40.775 36.339 1.00 46.28 89 GLY A N 1
ATOM 624 C CA . GLY A 1 89 ? 31.846 -41.413 37.607 1.00 46.28 89 GLY A CA 1
ATOM 625 C C . GLY A 1 89 ? 33.342 -41.702 37.558 1.00 46.28 89 GLY A C 1
ATOM 626 O O . GLY A 1 89 ? 33.829 -42.020 36.449 1.00 46.28 89 GLY A O 1
#

Secondary structure (DSSP, 8-state):
--S-HHHHHHHHHHHHT-S--SEEEEEEETTEEEEEEEETTEEEEEETTT--EEEEEESS-----------------------------

pLDDT: mean 75.49, std 20.13, range [37.59, 95.31]

Foldseek 3Di:
DQDDQVLLQVLVCVVVVADGFPDWDWDQDPNFIWIWTHGPQWTWIAGRNPRHTPDIDHPDDDDDDDDDPPPPPDDDDDDDDPDDDDDDD